Protein AF-A0A6Y0IGF1-F1 (afdb_monomer)

Foldseek 3Di:
DPDDPCLVVLLVVLVVLCVVLVFDADPPNSVLSVQCVVPVPVSSVCSSCVVPCVVDDPDPPPCPPDPPPDPDDPDPFDWDWDDDPNFTWTFGDDDPRDRPDGDRPPDDDDDDD

InterPro domains:
  IPR003379 Carboxylase, conserved domain [PF02436] (2-90)

Mean predicted aligned error: 17.87 Å

Sequence (113 aa):
DLLKPELAELEADVRRQAQEKGIQLAGNAIDDVLTVALFPQIGLKFLENRHNPAAFEPVPQAEAAQPVAKAEKPAASGIYTVEVEGKAFVVKVSDGGDISQLTAASSAPVQAA

Organism: Salmonella enteritidis (NCBI:txid149539)

Secondary structure (DSSP, 8-state):
--PPP-HHHHHHHHHHHHHHHT----SSHHHHHHHHHHSHHHHHHHHHTTT-GGGSPPP------------------EEEEEEETTEEEEEEE-TTS------B---------

Structure (mmCIF, N/CA/C/O backbone):
data_AF-A0A6Y0IGF1-F1
#
_entry.id   AF-A0A6Y0IGF1-F1
#
loop_
_atom_site.group_PDB
_atom_site.id
_atom_site.type_symbol
_atom_site.label_atom_id
_atom_site.label_alt_id
_atom_site.label_comp_id
_atom_site.label_asym_id
_atom_site.label_entity_id
_atom_site.label_seq_id
_atom_site.pdbx_PDB_ins_code
_atom_site.Cartn_x
_atom_site.Cartn_y
_atom_site.Cartn_z
_atom_site.occupancy
_atom_site.B_iso_or_equiv
_atom_site.auth_seq_id
_atom_site.auth_comp_id
_atom_site.auth_asym_id
_atom_site.auth_atom_id
_atom_site.pdbx_PDB_model_num
ATOM 1 N N . ASP A 1 1 ? -0.724 -15.438 25.073 1.00 60.88 1 ASP A N 1
ATOM 2 C CA . ASP A 1 1 ? -0.884 -14.471 23.980 1.00 60.88 1 ASP A CA 1
ATOM 3 C C . ASP A 1 1 ? -1.239 -13.118 24.586 1.00 60.88 1 ASP A C 1
ATOM 5 O O . ASP A 1 1 ? -2.012 -13.101 25.537 1.00 60.88 1 ASP A O 1
ATOM 9 N N . LEU A 1 2 ? -0.587 -12.039 24.151 1.00 82.06 2 LEU A N 1
ATOM 10 C CA . LEU A 1 2 ? -0.680 -10.689 24.745 1.00 82.06 2 LEU A CA 1
ATOM 11 C C . LEU A 1 2 ? -0.913 -9.595 23.694 1.00 82.06 2 LEU A C 1
ATOM 13 O O . LEU A 1 2 ? -1.028 -8.420 24.050 1.00 82.06 2 LEU A O 1
ATOM 17 N N . LEU A 1 3 ? -0.961 -9.965 22.414 1.00 72.94 3 LEU A N 1
ATOM 18 C CA . LEU A 1 3 ? -1.234 -9.025 21.340 1.00 72.94 3 LEU A CA 1
ATOM 19 C C . LEU A 1 3 ? -2.735 -8.750 21.307 1.00 72.94 3 LEU A C 1
ATOM 21 O O . LEU A 1 3 ? -3.560 -9.664 21.319 1.00 72.94 3 LEU A O 1
ATOM 25 N N . LYS A 1 4 ? -3.086 -7.466 21.329 1.00 80.19 4 LYS A N 1
ATOM 26 C CA . LYS A 1 4 ? -4.473 -7.042 21.173 1.00 80.19 4 LYS A CA 1
ATOM 27 C C . LYS A 1 4 ? -4.823 -7.087 19.685 1.00 80.19 4 LYS A C 1
ATOM 29 O O . LYS A 1 4 ? -3.960 -6.804 18.861 1.00 80.19 4 LYS A O 1
ATOM 34 N N . PRO A 1 5 ? -6.069 -7.419 19.323 1.00 85.12 5 PRO A N 1
ATOM 35 C CA . PRO A 1 5 ? -6.501 -7.317 17.938 1.00 85.12 5 PRO A CA 1
ATOM 36 C C . PRO A 1 5 ? -6.436 -5.852 17.482 1.00 85.12 5 PRO A C 1
ATOM 38 O O . PRO A 1 5 ? -7.146 -5.005 18.013 1.00 85.12 5 PRO A O 1
ATOM 41 N N . GLU A 1 6 ? -5.588 -5.576 16.496 1.00 86.50 6 GLU A N 1
ATOM 42 C CA . GLU A 1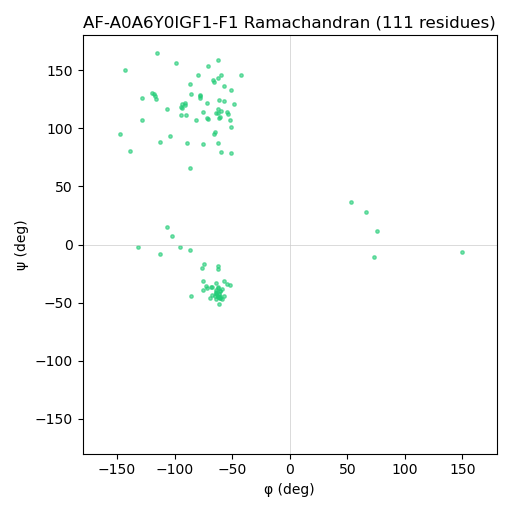 6 ? -5.277 -4.225 15.990 1.00 86.50 6 GLU A CA 1
ATOM 43 C C . GLU A 1 6 ? -5.765 -3.984 14.550 1.00 86.50 6 GLU A C 1
ATOM 45 O O . GLU A 1 6 ? -5.770 -2.861 14.053 1.00 86.50 6 GLU A O 1
ATOM 50 N N . LEU A 1 7 ? -6.241 -5.034 13.874 1.00 87.69 7 LEU A N 1
ATOM 51 C CA 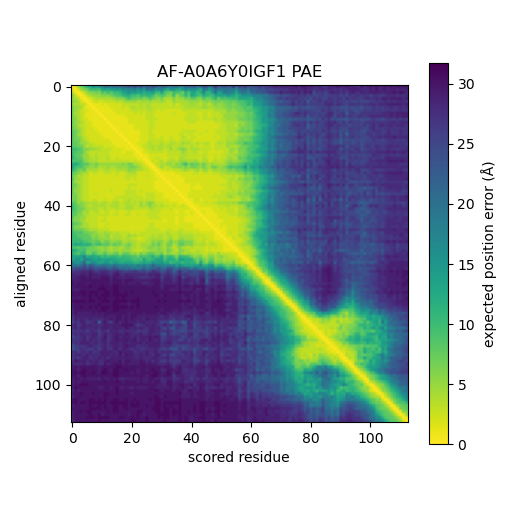. LEU A 1 7 ? -6.600 -4.985 12.454 1.00 87.69 7 LEU A CA 1
ATOM 52 C C . LEU A 1 7 ? -7.746 -4.005 12.151 1.00 87.69 7 LEU A C 1
ATOM 54 O O . LEU A 1 7 ? -7.719 -3.326 11.130 1.00 87.69 7 LEU A O 1
ATOM 58 N N . ALA A 1 8 ? -8.728 -3.898 13.048 1.00 88.88 8 ALA A N 1
ATOM 59 C CA . ALA A 1 8 ? -9.851 -2.974 12.888 1.00 88.88 8 ALA A CA 1
ATOM 60 C C . ALA A 1 8 ? -9.422 -1.499 12.989 1.00 88.88 8 ALA A C 1
ATOM 62 O O . ALA A 1 8 ? -9.950 -0.652 12.269 1.00 88.88 8 ALA A O 1
ATOM 63 N N . GLU A 1 9 ? -8.454 -1.193 13.860 1.00 90.19 9 GLU A N 1
ATOM 64 C CA . GLU A 1 9 ? -7.894 0.157 13.989 1.00 90.19 9 GLU A CA 1
ATOM 65 C C . GLU A 1 9 ? -7.082 0.513 12.741 1.00 90.19 9 GLU A C 1
ATOM 67 O O . GLU A 1 9 ? -7.295 1.567 12.140 1.00 90.19 9 GLU A O 1
ATOM 72 N N . LEU A 1 10 ? -6.229 -0.412 12.287 1.00 90.31 10 LEU A N 1
ATOM 73 C CA . LEU A 1 10 ? -5.455 -0.243 11.059 1.00 90.31 10 LEU A CA 1
ATOM 74 C C . LEU A 1 10 ? -6.345 -0.064 9.825 1.00 90.31 10 LEU A C 1
ATOM 76 O O . LEU A 1 10 ? -6.044 0.767 8.971 1.00 90.31 10 LEU A O 1
ATOM 80 N N . GLU A 1 11 ? -7.450 -0.803 9.723 1.00 91.31 11 GLU A N 1
ATOM 81 C CA . GLU A 1 11 ? -8.393 -0.640 8.619 1.00 91.31 11 GLU A CA 1
ATOM 82 C C . GLU A 1 11 ? -9.000 0.766 8.591 1.00 91.31 11 GLU A C 1
ATOM 84 O O . GLU A 1 11 ? -9.056 1.396 7.530 1.00 91.31 11 GLU A O 1
ATOM 89 N N . ALA A 1 12 ? -9.428 1.279 9.745 1.00 92.50 12 ALA A N 1
ATOM 90 C CA . ALA A 1 12 ? -9.985 2.622 9.844 1.00 92.50 12 ALA A CA 1
ATOM 91 C C . ALA A 1 12 ? -8.954 3.693 9.454 1.00 92.50 12 ALA A C 1
ATOM 93 O O . ALA A 1 12 ? -9.271 4.601 8.680 1.00 92.50 12 ALA A O 1
ATOM 94 N N . ASP A 1 13 ? -7.713 3.563 9.927 1.00 91.44 13 ASP A N 1
ATOM 95 C CA . ASP A 1 13 ? -6.648 4.513 9.616 1.00 91.44 13 ASP A CA 1
ATOM 96 C C . ASP A 1 13 ? -6.238 4.483 8.142 1.00 91.44 13 ASP A C 1
ATOM 98 O O . ASP A 1 13 ? -6.108 5.541 7.523 1.00 91.44 13 ASP A O 1
ATOM 102 N N . VAL A 1 14 ? -6.088 3.298 7.544 1.00 91.44 14 VAL A N 1
ATOM 103 C CA . VAL A 1 14 ? -5.748 3.159 6.119 1.00 91.44 14 VAL A CA 1
ATOM 104 C C . VAL A 1 14 ? -6.866 3.715 5.243 1.00 91.44 14 VAL A C 1
ATOM 106 O O . VAL A 1 14 ? -6.590 4.446 4.292 1.00 91.44 14 VAL A O 1
ATOM 109 N N . ARG A 1 15 ? -8.135 3.450 5.579 1.00 91.12 15 ARG A N 1
ATOM 110 C CA . ARG A 1 15 ? -9.284 4.031 4.864 1.00 91.12 15 ARG A CA 1
ATOM 111 C C . ARG A 1 15 ? -9.305 5.553 4.960 1.00 91.12 15 ARG A C 1
ATOM 113 O O . ARG A 1 15 ? -9.532 6.208 3.944 1.00 91.12 15 ARG A O 1
ATOM 120 N N . ARG A 1 16 ? -9.035 6.119 6.141 1.00 93.69 16 ARG A N 1
ATOM 121 C CA . ARG A 1 16 ? -8.949 7.574 6.333 1.00 93.69 16 ARG A CA 1
ATOM 122 C C . ARG A 1 16 ? -7.828 8.178 5.491 1.00 93.69 16 ARG A C 1
ATOM 124 O O . ARG A 1 16 ? -8.078 9.102 4.724 1.00 93.69 16 ARG A O 1
ATOM 131 N N . GLN A 1 17 ? -6.618 7.627 5.581 1.00 91.06 17 GLN A N 1
ATOM 132 C CA . GLN A 1 17 ? -5.463 8.104 4.814 1.00 91.06 17 GLN A CA 1
ATOM 133 C C . GLN A 1 17 ? -5.705 7.997 3.306 1.00 91.06 17 GLN A C 1
ATOM 135 O O . GLN A 1 17 ? -5.356 8.910 2.558 1.00 91.06 17 GLN A O 1
ATOM 140 N N . ALA A 1 18 ? -6.341 6.913 2.857 1.00 91.56 18 ALA A N 1
ATOM 141 C CA . ALA A 1 18 ? -6.688 6.726 1.458 1.00 91.56 18 ALA A CA 1
ATOM 142 C C . ALA A 1 18 ? -7.694 7.773 0.968 1.00 91.56 18 ALA A C 1
ATOM 144 O O . ALA A 1 18 ? -7.504 8.343 -0.102 1.00 91.56 18 ALA A O 1
ATOM 145 N N . GLN A 1 19 ? -8.717 8.090 1.763 1.00 91.19 19 GLN A N 1
ATOM 146 C CA . GLN A 1 19 ? -9.669 9.155 1.440 1.00 91.19 19 GLN A CA 1
ATOM 147 C C . GLN A 1 19 ? -9.007 10.539 1.406 1.00 91.19 19 GLN A C 1
ATOM 149 O O . GLN A 1 19 ? -9.238 11.294 0.465 1.00 91.19 19 GLN A O 1
ATOM 154 N N . GLU A 1 20 ? -8.156 10.861 2.386 1.00 92.94 20 GLU A N 1
ATOM 155 C CA . GLU A 1 20 ? -7.434 12.142 2.462 1.00 92.94 20 GLU A CA 1
ATOM 156 C C . GLU A 1 20 ? -6.494 12.354 1.265 1.00 92.94 20 GLU A C 1
ATOM 158 O O . GLU A 1 20 ? -6.362 13.468 0.761 1.00 92.94 20 GLU A O 1
ATOM 163 N N . LYS A 1 21 ? -5.845 11.281 0.801 1.00 88.69 21 LYS A N 1
ATOM 164 C CA . LYS A 1 21 ? -4.865 11.310 -0.296 1.00 88.69 21 LYS A CA 1
ATOM 165 C C . LYS A 1 21 ? -5.456 10.969 -1.668 1.00 88.69 21 LYS A C 1
ATOM 167 O O . LYS A 1 21 ? -4.729 11.005 -2.655 1.00 88.69 21 LYS A O 1
ATOM 172 N N . GLY A 1 22 ? -6.747 10.639 -1.747 1.00 90.25 22 GLY A N 1
ATOM 173 C CA . GLY A 1 22 ? -7.400 10.217 -2.992 1.00 90.25 22 GLY A CA 1
ATOM 174 C C .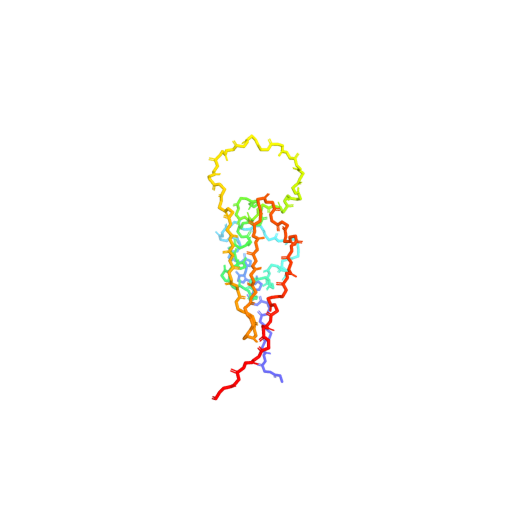 GL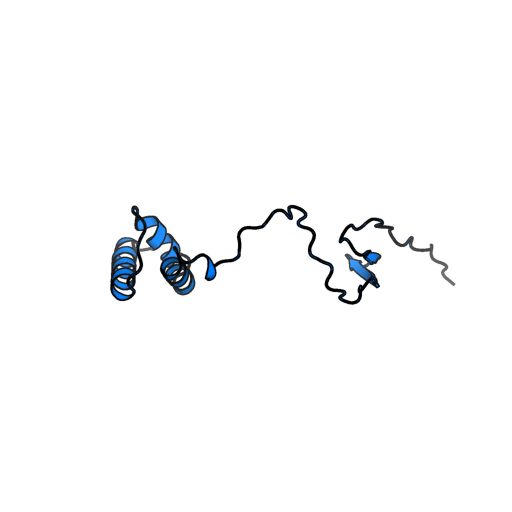Y A 1 22 ? -6.890 8.876 -3.537 1.00 90.25 22 GLY A C 1
ATOM 175 O O . GLY A 1 22 ? -6.905 8.655 -4.745 1.00 90.25 22 GLY A O 1
ATOM 176 N N . ILE A 1 23 ? -6.415 7.991 -2.660 1.00 91.38 23 ILE A N 1
ATOM 177 C CA . ILE A 1 23 ? -5.911 6.663 -3.012 1.00 91.38 23 ILE A CA 1
ATOM 178 C C . ILE A 1 23 ? -7.093 5.727 -3.258 1.00 91.38 23 ILE A C 1
ATOM 180 O O . ILE A 1 23 ? -7.978 5.572 -2.414 1.00 91.38 23 ILE A O 1
ATOM 184 N N . GLN A 1 24 ? -7.077 5.046 -4.399 1.00 90.44 24 GLN A N 1
ATOM 185 C CA . GLN A 1 24 ? -8.037 3.993 -4.689 1.00 90.44 24 GLN A CA 1
ATOM 186 C C . GLN A 1 24 ? -7.601 2.686 -4.016 1.00 90.44 24 GLN A C 1
ATOM 188 O O . GLN A 1 24 ? -6.647 2.042 -4.453 1.00 90.44 24 GLN A O 1
ATOM 193 N N . LEU A 1 25 ? -8.314 2.296 -2.958 1.00 90.31 25 LEU A N 1
ATOM 194 C CA . LEU A 1 25 ? -8.148 0.984 -2.330 1.00 90.31 25 LEU A CA 1
ATOM 195 C C . LEU A 1 25 ? -8.703 -0.132 -3.228 1.00 90.31 25 LEU A C 1
ATOM 197 O O . LEU A 1 25 ? -9.615 0.079 -4.035 1.00 90.31 25 LEU A O 1
ATOM 201 N N . ALA A 1 26 ? -8.163 -1.335 -3.068 1.00 88.88 26 ALA A N 1
ATOM 202 C CA . ALA A 1 26 ? -8.647 -2.547 -3.703 1.00 88.88 26 ALA A CA 1
ATOM 203 C C . ALA A 1 26 ? -10.079 -2.888 -3.254 1.00 88.88 26 ALA A C 1
ATOM 205 O O . ALA A 1 26 ? -10.535 -2.495 -2.179 1.00 88.88 26 ALA A O 1
ATOM 206 N N . GLY A 1 27 ? -10.787 -3.686 -4.065 1.00 84.44 27 GLY A N 1
ATOM 207 C CA . GLY A 1 27 ? -12.134 -4.163 -3.721 1.00 84.44 27 GLY A CA 1
ATOM 208 C C . GLY A 1 27 ? -12.176 -4.930 -2.392 1.00 84.44 27 GLY A C 1
ATOM 209 O O . GLY A 1 27 ? -13.157 -4.835 -1.659 1.00 84.44 27 GLY A O 1
ATOM 210 N N . ASN A 1 28 ? -11.084 -5.623 -2.055 1.00 87.50 28 ASN A N 1
ATOM 211 C CA . ASN A 1 28 ? -10.821 -6.152 -0.724 1.00 87.50 28 ASN A CA 1
ATOM 212 C C . ASN A 1 28 ? -9.772 -5.281 -0.017 1.00 87.50 28 ASN A C 1
ATOM 214 O O . ASN A 1 28 ? -8.571 -5.500 -0.164 1.00 87.50 28 ASN A O 1
ATOM 218 N N . ALA A 1 29 ? -10.222 -4.294 0.757 1.00 87.81 29 ALA A N 1
ATOM 219 C CA . ALA A 1 29 ? -9.329 -3.352 1.435 1.00 87.81 29 ALA A CA 1
ATOM 220 C C . ALA A 1 29 ? -8.387 -4.021 2.456 1.00 87.81 29 ALA A C 1
ATOM 222 O O . ALA A 1 29 ? -7.366 -3.435 2.800 1.00 87.81 29 ALA A O 1
ATOM 223 N N . ILE A 1 30 ? -8.688 -5.244 2.913 1.00 91.25 30 ILE A N 1
ATOM 224 C CA . ILE A 1 30 ? -7.856 -5.987 3.872 1.00 91.25 30 ILE A CA 1
ATOM 225 C C . ILE A 1 30 ? -6.434 -6.204 3.333 1.00 91.25 30 ILE A C 1
ATOM 227 O O . ILE A 1 30 ? -5.479 -6.083 4.092 1.00 91.25 30 ILE A O 1
ATOM 231 N N . ASP A 1 31 ? -6.266 -6.464 2.035 1.00 91.50 31 ASP A N 1
ATOM 232 C CA . ASP A 1 31 ? -4.939 -6.712 1.450 1.00 91.50 31 ASP A CA 1
ATOM 233 C C . ASP A 1 31 ? -4.069 -5.443 1.462 1.00 91.50 31 ASP A C 1
ATOM 235 O O . ASP A 1 31 ? -2.863 -5.487 1.727 1.00 91.50 31 ASP A O 1
ATOM 239 N N . ASP A 1 32 ? -4.692 -4.285 1.244 1.00 91.94 32 ASP A N 1
ATOM 240 C CA . ASP A 1 32 ? -4.027 -2.986 1.331 1.00 91.94 32 ASP A CA 1
ATOM 241 C C . ASP A 1 32 ? -3.722 -2.624 2.792 1.00 91.94 32 ASP A C 1
ATOM 243 O O . ASP A 1 32 ? -2.640 -2.117 3.091 1.00 91.94 32 ASP A O 1
ATOM 247 N N . VAL A 1 33 ? -4.627 -2.956 3.719 1.00 93.31 33 VAL A N 1
ATOM 248 C CA . VAL A 1 33 ? -4.397 -2.810 5.163 1.00 93.31 33 VAL A CA 1
ATOM 249 C C . VAL A 1 33 ? -3.207 -3.649 5.606 1.00 93.31 33 VAL A C 1
ATOM 251 O O . VAL A 1 33 ? -2.336 -3.129 6.293 1.00 93.31 33 VAL A O 1
ATOM 254 N N . LEU A 1 34 ? -3.113 -4.907 5.172 1.00 93.38 34 LEU A N 1
ATOM 255 C CA . LEU A 1 34 ? -1.962 -5.768 5.455 1.00 93.38 34 LEU A CA 1
ATOM 256 C C . LEU A 1 34 ? -0.675 -5.221 4.823 1.00 93.38 34 LEU A C 1
ATOM 258 O O . LEU A 1 34 ? 0.376 -5.240 5.459 1.00 93.38 34 LEU A O 1
ATOM 262 N N . THR A 1 35 ? -0.747 -4.673 3.609 1.00 92.25 35 THR A N 1
ATOM 263 C CA . THR A 1 35 ? 0.404 -4.043 2.941 1.00 92.25 35 THR A CA 1
ATOM 264 C C . THR A 1 35 ? 0.940 -2.857 3.746 1.00 92.25 35 THR A C 1
ATOM 266 O O . THR A 1 35 ? 2.150 -2.739 3.947 1.00 92.25 35 THR A O 1
ATOM 269 N N . VAL A 1 36 ? 0.051 -1.999 4.2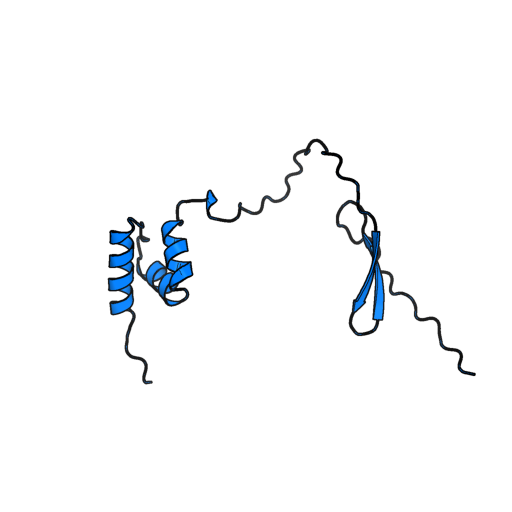54 1.00 92.81 36 VAL A N 1
ATOM 270 C CA . VAL A 1 36 ? 0.430 -0.863 5.105 1.00 92.81 36 VAL A CA 1
ATOM 271 C C . VAL A 1 36 ? 0.847 -1.332 6.502 1.00 92.81 36 VAL A C 1
ATOM 273 O O . VAL A 1 36 ? 1.798 -0.793 7.052 1.00 92.81 36 VAL A O 1
ATOM 276 N N . ALA A 1 37 ? 0.218 -2.366 7.064 1.00 91.44 37 ALA A N 1
ATOM 277 C CA . ALA A 1 37 ? 0.595 -2.934 8.360 1.00 91.44 37 ALA A CA 1
ATOM 278 C C . ALA A 1 37 ? 2.050 -3.420 8.361 1.00 91.44 37 ALA A C 1
ATOM 280 O O . ALA A 1 37 ? 2.817 -3.123 9.276 1.00 91.44 37 ALA A O 1
ATOM 281 N N . LEU A 1 38 ? 2.431 -4.151 7.310 1.00 92.69 38 LEU A N 1
ATOM 282 C CA . LEU A 1 38 ? 3.773 -4.707 7.154 1.00 92.69 38 LEU A CA 1
ATOM 283 C C . LEU A 1 38 ? 4.796 -3.634 6.762 1.00 92.69 38 LEU A C 1
ATOM 285 O O . LEU A 1 38 ? 5.962 -3.722 7.148 1.00 92.69 38 LEU A O 1
ATOM 289 N N . PHE A 1 39 ? 4.365 -2.608 6.020 1.00 93.25 39 PHE A N 1
ATOM 290 C CA . PHE A 1 39 ? 5.221 -1.528 5.535 1.00 93.25 39 PHE A CA 1
ATOM 291 C C . PHE A 1 39 ? 4.524 -0.161 5.664 1.00 93.25 39 PHE A C 1
ATOM 293 O O . PHE A 1 39 ? 4.057 0.381 4.665 1.00 93.25 39 PHE A O 1
ATOM 300 N N . PRO A 1 40 ? 4.495 0.473 6.847 1.00 86.38 40 PRO A N 1
ATOM 301 C CA . PRO A 1 40 ? 3.657 1.657 7.080 1.00 86.38 40 PRO A CA 1
ATOM 302 C C . PRO A 1 40 ? 3.913 2.826 6.126 1.00 86.38 40 PRO A C 1
ATOM 304 O O . PRO A 1 40 ? 2.980 3.414 5.585 1.00 86.38 40 PRO A O 1
ATOM 307 N N . GLN A 1 41 ? 5.183 3.150 5.867 1.00 87.62 41 GLN A N 1
ATOM 308 C CA . GLN A 1 41 ? 5.524 4.258 4.968 1.00 87.62 41 GLN A CA 1
ATOM 309 C C . GLN A 1 41 ? 5.564 3.841 3.494 1.00 87.62 41 GLN A C 1
ATOM 311 O O . GLN A 1 41 ? 5.048 4.549 2.630 1.00 87.62 41 GLN A O 1
ATOM 316 N N . ILE A 1 42 ? 6.187 2.696 3.197 1.00 91.31 42 ILE A N 1
ATOM 317 C CA . ILE A 1 42 ? 6.392 2.239 1.818 1.00 91.31 42 ILE A CA 1
ATOM 318 C C . ILE A 1 42 ? 5.085 1.701 1.235 1.00 91.31 42 ILE A C 1
ATOM 320 O O . ILE A 1 42 ? 4.773 1.994 0.088 1.00 91.31 42 ILE A O 1
ATOM 324 N N . GLY A 1 43 ? 4.296 0.980 2.029 1.00 91.88 43 GLY A N 1
ATOM 325 C CA . GLY A 1 43 ? 2.987 0.461 1.652 1.00 91.88 43 GLY A CA 1
ATOM 326 C C . GLY A 1 43 ? 2.021 1.580 1.283 1.00 91.88 43 GLY A C 1
ATOM 327 O O . GLY A 1 43 ? 1.417 1.525 0.219 1.00 91.88 43 GLY A O 1
ATOM 328 N N . LEU A 1 44 ? 1.946 2.658 2.072 1.00 90.94 44 LEU A N 1
ATOM 329 C CA . LEU A 1 44 ? 1.090 3.793 1.716 1.00 90.94 44 LEU A CA 1
ATOM 330 C C . LEU A 1 44 ? 1.533 4.442 0.395 1.00 90.94 44 LEU A C 1
ATOM 332 O O . LEU A 1 44 ? 0.714 4.671 -0.490 1.00 90.94 44 LEU A O 1
ATOM 336 N N . LYS A 1 45 ? 2.841 4.666 0.222 1.00 91.81 45 LYS A N 1
ATOM 337 C CA . LYS A 1 45 ? 3.407 5.219 -1.017 1.00 91.81 45 LYS A CA 1
ATOM 338 C C . LYS A 1 45 ? 3.212 4.296 -2.226 1.00 91.81 45 LYS A C 1
ATOM 340 O O . LYS A 1 45 ? 3.037 4.775 -3.346 1.00 91.81 45 LYS A O 1
ATOM 345 N N . PHE A 1 46 ? 3.226 2.984 -2.011 1.00 93.19 46 PHE A N 1
ATOM 346 C CA . PHE A 1 46 ? 2.889 1.987 -3.021 1.00 93.19 46 PHE A CA 1
ATOM 347 C C . PHE A 1 46 ? 1.426 2.123 -3.450 1.00 93.19 46 PHE A C 1
ATOM 349 O O . PHE A 1 46 ? 1.154 2.179 -4.647 1.00 93.19 46 PHE A O 1
ATOM 356 N N . LEU A 1 47 ? 0.496 2.251 -2.497 1.00 93.06 47 LEU A N 1
ATOM 357 C CA . LEU A 1 47 ? -0.926 2.426 -2.797 1.00 93.06 47 LEU A CA 1
ATOM 358 C C . LEU A 1 47 ? -1.197 3.739 -3.542 1.00 93.06 47 LEU A C 1
ATOM 360 O O . LEU A 1 47 ? -1.937 3.730 -4.523 1.00 93.06 47 LEU A O 1
ATOM 364 N N . GLU A 1 48 ? -0.538 4.838 -3.158 1.00 92.88 48 GLU A N 1
ATOM 365 C CA . GLU A 1 48 ? -0.585 6.116 -3.894 1.00 92.88 48 GLU A CA 1
ATOM 366 C C . GLU A 1 48 ? -0.185 5.958 -5.367 1.00 92.88 48 GLU A C 1
ATOM 368 O O . GLU A 1 48 ? -0.724 6.632 -6.242 1.00 92.88 48 GLU A O 1
ATOM 373 N N . ASN A 1 49 ? 0.751 5.052 -5.651 1.00 93.12 49 ASN A N 1
ATOM 374 C CA . ASN A 1 49 ? 1.285 4.828 -6.987 1.00 93.12 49 ASN A CA 1
ATOM 375 C C . ASN A 1 49 ? 0.716 3.584 -7.675 1.00 93.12 49 ASN A C 1
ATOM 377 O O . ASN A 1 49 ? 1.165 3.257 -8.766 1.00 93.12 49 ASN A O 1
ATOM 381 N N . ARG A 1 50 ? -0.293 2.909 -7.108 1.00 90.31 50 ARG A N 1
ATOM 382 C CA . ARG A 1 50 ? -0.792 1.602 -7.581 1.00 90.31 50 ARG A CA 1
ATOM 383 C C . ARG A 1 50 ? -1.141 1.559 -9.072 1.00 90.31 50 ARG A C 1
ATOM 385 O O . ARG A 1 50 ? -0.952 0.539 -9.727 1.00 90.31 50 ARG A O 1
ATOM 392 N N . HIS A 1 51 ? -1.652 2.664 -9.606 1.00 87.88 51 HIS A N 1
ATOM 393 C CA . HIS A 1 51 ? -2.038 2.806 -11.013 1.00 87.88 51 HIS A CA 1
ATOM 394 C C . HIS A 1 51 ? -1.060 3.675 -11.820 1.00 87.88 51 HIS A C 1
ATOM 396 O O . HIS A 1 51 ? -1.378 4.111 -12.923 1.00 87.88 51 HIS A O 1
ATOM 402 N N . ASN A 1 52 ? 0.132 3.922 -11.277 1.00 88.81 52 ASN A N 1
ATOM 403 C CA . ASN A 1 52 ? 1.187 4.729 -11.871 1.00 88.81 52 ASN A CA 1
ATOM 404 C C . ASN A 1 52 ? 2.393 3.843 -12.250 1.00 88.81 52 ASN A C 1
ATOM 406 O O . ASN A 1 52 ? 3.323 3.702 -11.454 1.00 88.81 52 ASN A O 1
ATOM 410 N N . PRO A 1 53 ? 2.428 3.263 -13.466 1.00 86.88 53 PRO A N 1
ATOM 411 C CA . PRO A 1 53 ? 3.533 2.401 -13.892 1.00 86.88 53 PRO A CA 1
ATOM 412 C C . PRO A 1 53 ? 4.887 3.124 -13.947 1.00 86.88 53 PRO A C 1
ATOM 414 O O . PRO A 1 53 ? 5.915 2.467 -13.861 1.00 86.88 53 PRO A O 1
ATOM 417 N N . ALA A 1 54 ? 4.914 4.459 -14.044 1.00 87.75 54 ALA A N 1
ATOM 418 C CA . ALA A 1 54 ? 6.156 5.236 -14.048 1.00 87.75 54 ALA A CA 1
ATOM 419 C C . ALA A 1 54 ? 6.822 5.341 -12.662 1.00 87.75 54 ALA A C 1
ATOM 421 O O . ALA A 1 54 ? 7.991 5.707 -12.571 1.00 87.75 54 ALA A O 1
ATOM 422 N N . ALA A 1 55 ? 6.090 5.048 -11.584 1.00 89.50 55 ALA A N 1
ATOM 423 C CA . ALA A 1 55 ? 6.640 4.990 -10.230 1.00 89.50 55 ALA A CA 1
ATOM 424 C C . ALA A 1 55 ? 7.239 3.618 -9.881 1.00 89.50 55 ALA A C 1
ATOM 426 O O . ALA A 1 55 ? 7.810 3.463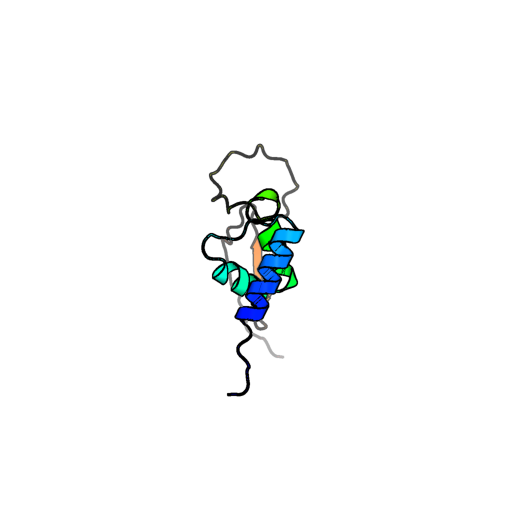 -8.801 1.00 89.50 55 ALA A O 1
ATOM 427 N N . PHE A 1 56 ? 7.107 2.641 -10.781 1.00 89.31 56 PHE A N 1
ATOM 428 C CA . PHE A 1 56 ? 7.632 1.295 -10.622 1.00 89.31 56 PHE A CA 1
ATOM 429 C C . PHE A 1 56 ? 8.702 0.995 -11.661 1.00 89.31 56 PHE A C 1
ATOM 431 O O . PHE A 1 56 ? 8.860 1.698 -12.660 1.00 89.31 56 PHE A O 1
ATOM 438 N N . GLU A 1 57 ? 9.452 -0.069 -11.403 1.00 86.31 57 GLU A N 1
ATOM 439 C CA . GLU A 1 57 ? 10.385 -0.588 -12.388 1.00 86.31 57 GLU A CA 1
ATOM 440 C C . GLU A 1 57 ? 9.624 -1.048 -13.641 1.00 86.31 57 GLU A C 1
ATOM 442 O O . GLU A 1 57 ? 8.511 -1.583 -13.534 1.00 86.31 57 GLU A O 1
ATOM 447 N N . PRO A 1 58 ? 10.196 -0.840 -14.840 1.00 83.56 58 PRO A N 1
ATOM 448 C CA . PRO A 1 58 ? 9.612 -1.379 -16.052 1.00 83.56 58 PRO A CA 1
ATOM 449 C C . PRO A 1 58 ? 9.546 -2.899 -15.939 1.00 83.56 58 PRO A C 1
ATOM 451 O O . PRO A 1 58 ? 10.427 -3.537 -15.358 1.00 83.56 58 PRO A O 1
ATOM 454 N N . VAL A 1 59 ? 8.502 -3.485 -16.525 1.00 80.25 59 VAL A N 1
ATOM 455 C CA . VAL A 1 59 ? 8.429 -4.941 -16.651 1.00 80.25 59 VAL A CA 1
ATOM 456 C C . VAL A 1 59 ? 9.735 -5.437 -17.271 1.00 80.25 59 VAL A C 1
ATOM 458 O O . VAL A 1 59 ? 10.170 -4.834 -18.258 1.00 80.25 59 VAL A O 1
ATOM 461 N N . PRO A 1 60 ? 10.370 -6.486 -16.712 1.00 80.44 60 PRO A N 1
ATOM 462 C CA . PRO A 1 60 ? 11.550 -7.074 -17.314 1.00 80.44 60 PRO A CA 1
ATOM 463 C C . PRO A 1 60 ? 11.231 -7.392 -18.767 1.00 80.44 60 PRO A C 1
ATOM 465 O O . PRO A 1 60 ? 10.442 -8.289 -19.075 1.00 80.44 60 PRO A O 1
ATOM 468 N N . GLN A 1 61 ? 11.791 -6.599 -19.671 1.00 72.94 61 GLN A N 1
ATOM 469 C CA . GLN A 1 61 ? 11.766 -6.931 -21.073 1.00 72.94 61 GLN A CA 1
ATOM 470 C C . GLN A 1 61 ? 12.741 -8.095 -21.169 1.00 72.94 61 GLN A C 1
ATOM 472 O O . GLN A 1 61 ? 13.944 -7.916 -20.993 1.00 72.94 61 GLN A O 1
ATOM 477 N N . ALA A 1 62 ? 12.226 -9.309 -21.397 1.00 65.00 62 ALA A N 1
ATOM 478 C CA . ALA A 1 62 ? 13.047 -10.293 -22.082 1.00 65.00 62 ALA A CA 1
ATOM 479 C C . ALA A 1 62 ? 13.590 -9.541 -23.290 1.00 65.00 62 ALA A C 1
ATOM 481 O O . ALA A 1 62 ? 12.788 -8.960 -24.026 1.00 65.00 62 ALA A O 1
ATOM 482 N N . GLU A 1 63 ? 14.910 -9.442 -23.395 1.00 59.88 63 GLU A N 1
ATOM 483 C CA . GLU A 1 63 ? 15.601 -8.737 -24.460 1.00 59.88 63 GLU A CA 1
ATOM 484 C C . GLU A 1 63 ? 15.199 -9.406 -25.782 1.00 59.88 63 GLU A C 1
ATOM 486 O O . GLU A 1 63 ? 15.877 -10.279 -26.316 1.00 59.88 63 GLU A O 1
ATOM 491 N N . ALA A 1 64 ? 14.017 -9.073 -26.299 1.00 54.66 64 ALA A N 1
ATOM 492 C CA . ALA A 1 64 ? 13.699 -9.268 -27.685 1.00 54.66 64 ALA A CA 1
ATOM 493 C C . ALA A 1 64 ? 14.728 -8.382 -28.351 1.00 54.66 64 ALA A C 1
ATOM 495 O O . ALA A 1 64 ? 14.663 -7.168 -28.175 1.00 54.66 64 ALA A O 1
ATOM 496 N N . ALA A 1 65 ? 15.708 -9.016 -28.992 1.00 50.84 65 ALA A N 1
ATOM 497 C CA . ALA A 1 65 ? 16.783 -8.397 -29.739 1.00 50.84 65 ALA A CA 1
ATOM 498 C C . ALA A 1 65 ? 16.207 -7.390 -30.745 1.00 50.84 65 ALA A C 1
ATOM 500 O O . ALA A 1 65 ? 16.048 -7.667 -31.931 1.00 50.84 65 ALA A O 1
ATOM 501 N N . GLN A 1 66 ? 15.840 -6.211 -30.261 1.00 50.44 66 GLN A N 1
ATOM 502 C CA . GLN A 1 66 ? 15.653 -5.038 -31.070 1.00 50.44 66 GLN A CA 1
ATOM 503 C C . GLN A 1 66 ? 17.073 -4.555 -31.331 1.00 50.44 66 GLN A C 1
ATOM 505 O O . GLN A 1 66 ? 17.842 -4.412 -30.377 1.00 50.44 66 GLN A O 1
ATOM 510 N N . PRO A 1 67 ? 17.468 -4.352 -32.596 1.00 45.84 67 PRO A N 1
ATOM 511 C CA . PRO A 1 67 ? 18.779 -3.821 -32.892 1.00 45.84 67 PRO A CA 1
ATOM 512 C C . PRO A 1 67 ? 18.824 -2.404 -32.324 1.00 45.84 67 PRO A C 1
ATOM 514 O O . PRO A 1 67 ? 18.345 -1.454 -32.943 1.00 45.84 67 PRO A O 1
ATOM 517 N N . VAL A 1 68 ? 19.377 -2.254 -31.124 1.00 48.31 68 VAL A N 1
ATOM 518 C CA . VAL A 1 68 ? 19.846 -0.960 -30.656 1.00 48.31 68 VAL A CA 1
ATOM 519 C C . VAL A 1 68 ? 20.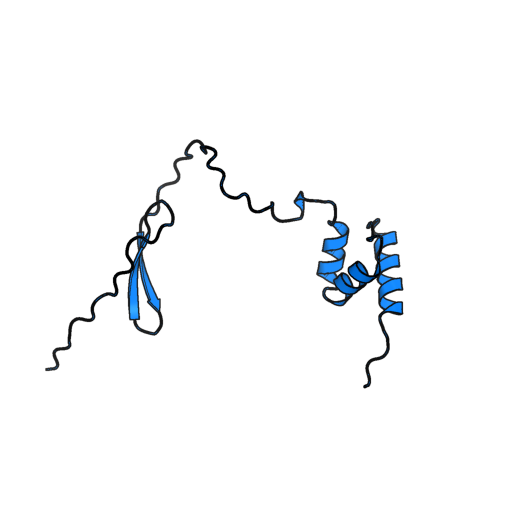944 -0.558 -31.630 1.00 48.31 68 VAL A C 1
ATOM 521 O O . VAL A 1 68 ? 21.974 -1.226 -31.745 1.00 48.31 68 VAL A O 1
ATOM 524 N N . ALA A 1 69 ? 20.693 0.492 -32.412 1.00 51.69 69 ALA A N 1
ATOM 525 C CA . ALA A 1 69 ? 21.740 1.130 -33.189 1.00 51.69 69 ALA A CA 1
ATOM 526 C C . ALA A 1 69 ? 22.860 1.481 -32.204 1.00 51.69 69 ALA A C 1
ATOM 528 O O . ALA A 1 69 ? 22.664 2.259 -31.271 1.00 51.69 69 ALA A O 1
ATOM 529 N N . LYS A 1 70 ? 23.987 0.792 -32.378 1.00 44.34 70 LYS A N 1
ATOM 530 C CA . LYS A 1 70 ? 25.151 0.774 -31.502 1.00 44.34 70 LYS A CA 1
ATOM 531 C C . LYS A 1 70 ? 25.592 2.208 -31.207 1.00 44.34 70 LYS A C 1
ATOM 533 O O . LYS A 1 70 ? 26.241 2.841 -32.031 1.00 44.34 70 LYS A O 1
ATOM 538 N N . ALA A 1 71 ? 25.241 2.723 -30.031 1.00 48.56 71 ALA A N 1
ATOM 539 C CA . ALA A 1 71 ? 25.967 3.840 -29.458 1.00 48.56 71 ALA A CA 1
ATOM 540 C C . ALA A 1 71 ? 27.322 3.277 -29.019 1.00 48.56 71 ALA A C 1
ATOM 542 O O . ALA A 1 71 ? 27.396 2.471 -28.091 1.00 48.56 71 ALA A O 1
ATOM 543 N N . GLU A 1 72 ? 28.377 3.637 -29.747 1.00 50.78 72 GLU A N 1
ATOM 544 C CA . GLU A 1 72 ? 29.760 3.261 -29.463 1.00 50.78 72 GLU A CA 1
ATOM 545 C C . GLU A 1 72 ? 30.188 3.833 -28.104 1.00 50.78 72 GLU A C 1
ATOM 547 O O . GLU A 1 72 ? 30.730 4.931 -27.996 1.00 50.78 72 GLU A O 1
ATOM 552 N N . LYS A 1 73 ? 29.922 3.086 -27.031 1.00 45.78 73 LYS A N 1
ATOM 553 C CA . LYS A 1 73 ? 30.597 3.262 -25.746 1.00 45.78 73 LYS A CA 1
ATOM 554 C C . LYS A 1 73 ? 31.885 2.427 -25.790 1.00 45.78 73 LYS A C 1
ATOM 556 O O . LYS A 1 73 ? 31.833 1.310 -26.308 1.00 45.78 73 LYS A O 1
ATOM 561 N N . PRO A 1 74 ? 33.035 2.912 -25.286 1.00 46.22 74 PRO A N 1
ATOM 562 C CA . PRO A 1 74 ? 34.274 2.144 -25.352 1.00 46.22 74 PRO A CA 1
ATOM 563 C C . PRO A 1 74 ? 34.103 0.830 -24.584 1.00 46.22 74 PRO A C 1
ATOM 565 O O . PRO A 1 74 ? 33.727 0.842 -23.411 1.00 46.22 74 PRO A O 1
ATOM 568 N N . ALA A 1 75 ? 34.354 -0.292 -25.257 1.00 48.91 75 ALA A N 1
ATOM 569 C CA . ALA A 1 75 ? 34.266 -1.625 -24.681 1.00 48.91 75 ALA A CA 1
ATOM 570 C C . ALA A 1 75 ? 35.310 -1.785 -23.565 1.00 48.91 75 ALA A C 1
ATOM 572 O O . ALA A 1 75 ? 36.514 -1.795 -23.822 1.00 48.91 75 ALA A O 1
ATOM 573 N N . ALA A 1 76 ? 34.859 -1.925 -22.319 1.00 55.84 76 ALA A N 1
ATOM 574 C CA . ALA A 1 76 ? 35.719 -2.281 -21.196 1.00 55.84 76 ALA A CA 1
ATOM 575 C C . ALA A 1 76 ? 35.836 -3.810 -21.101 1.00 55.84 76 ALA A C 1
ATOM 577 O O . ALA A 1 76 ? 35.357 -4.431 -20.156 1.00 55.84 76 ALA A O 1
ATOM 578 N N . SER A 1 77 ? 36.452 -4.436 -22.107 1.00 58.59 77 SER A N 1
ATOM 579 C CA . SER A 1 77 ? 36.924 -5.815 -21.974 1.00 58.59 77 SER A CA 1
ATOM 580 C C . SER A 1 77 ? 38.136 -5.818 -21.047 1.00 58.59 77 SER A C 1
ATOM 582 O O . SER A 1 77 ? 39.128 -5.141 -21.327 1.00 58.59 77 SER A O 1
ATOM 584 N N . GLY A 1 78 ? 38.064 -6.569 -19.953 1.00 62.19 78 GLY A N 1
ATOM 585 C CA . GLY A 1 78 ? 39.108 -6.604 -18.935 1.00 62.19 78 GLY A CA 1
ATOM 586 C C . GLY A 1 78 ? 39.281 -8.001 -18.359 1.00 62.19 78 GLY A C 1
ATOM 587 O O . GLY A 1 78 ? 38.342 -8.800 -18.318 1.00 62.19 78 GLY A O 1
ATOM 588 N N . ILE A 1 79 ? 40.505 -8.303 -17.937 1.00 67.69 79 ILE A N 1
ATOM 589 C CA . ILE A 1 79 ? 40.794 -9.487 -17.133 1.00 67.69 79 ILE A CA 1
ATOM 590 C C . ILE A 1 79 ? 40.745 -9.051 -15.670 1.00 67.69 79 ILE A C 1
ATOM 592 O O . ILE A 1 79 ? 41.501 -8.165 -15.273 1.00 67.69 79 ILE A O 1
ATOM 596 N N . TYR A 1 80 ? 39.861 -9.662 -14.885 1.00 61.47 80 TYR A N 1
ATOM 597 C CA . TYR A 1 80 ? 39.670 -9.355 -13.470 1.00 61.47 80 TYR A CA 1
ATOM 598 C C . TYR A 1 80 ? 40.021 -10.573 -12.622 1.00 61.47 80 TYR A C 1
ATOM 600 O O . TYR A 1 80 ? 39.510 -11.668 -12.854 1.00 61.47 80 TYR A O 1
ATOM 608 N N . THR A 1 81 ? 40.889 -10.385 -11.632 1.00 66.00 81 THR A N 1
ATOM 609 C CA . THR A 1 81 ? 41.205 -11.422 -10.646 1.00 66.00 81 THR A CA 1
ATOM 610 C C . THR A 1 81 ? 40.260 -11.271 -9.462 1.00 66.00 81 THR A C 1
ATOM 612 O O . THR A 1 81 ? 40.242 -10.222 -8.822 1.00 66.00 81 THR A O 1
ATOM 615 N N . VAL A 1 82 ? 39.471 -12.305 -9.182 1.00 68.38 82 VAL A N 1
ATOM 616 C CA . VAL A 1 82 ? 38.511 -12.341 -8.074 1.00 68.38 82 VAL A CA 1
ATOM 617 C C . VAL A 1 82 ? 38.940 -13.427 -7.095 1.00 68.38 82 VAL A C 1
ATOM 619 O O . VAL A 1 82 ? 39.129 -14.578 -7.484 1.00 68.38 82 VAL A O 1
ATOM 622 N N . GLU A 1 83 ? 39.109 -13.070 -5.826 1.00 60.25 83 GLU A N 1
ATOM 623 C CA . GLU A 1 83 ? 39.426 -14.023 -4.762 1.00 60.25 83 GLU A CA 1
ATOM 624 C C . GLU A 1 83 ? 38.143 -14.541 -4.111 1.00 60.25 83 GLU A C 1
ATOM 626 O O . GLU A 1 83 ? 37.348 -13.769 -3.576 1.00 60.25 83 GLU A O 1
ATOM 631 N N . VAL A 1 84 ? 37.947 -15.859 -4.148 1.00 58.47 84 VAL A N 1
ATOM 632 C CA . VAL A 1 84 ? 36.821 -16.544 -3.504 1.00 58.47 84 VAL A CA 1
ATOM 633 C C . VAL A 1 84 ? 37.390 -17.671 -2.649 1.00 58.47 84 VAL A C 1
ATOM 635 O O . VAL A 1 84 ? 38.181 -18.481 -3.129 1.00 58.47 84 VAL A O 1
ATOM 638 N N . GLU A 1 85 ? 37.037 -17.691 -1.362 1.00 51.44 85 GLU A N 1
ATOM 639 C CA . GLU A 1 85 ? 37.487 -18.710 -0.394 1.00 51.44 85 GLU A CA 1
ATOM 640 C C . GLU A 1 85 ? 39.023 -18.889 -0.324 1.00 51.44 85 GLU A C 1
ATOM 642 O O . GLU A 1 85 ? 39.539 -19.996 -0.173 1.00 51.44 85 GLU A O 1
ATOM 647 N N . GLY A 1 86 ? 39.779 -17.791 -0.456 1.00 65.94 86 GLY A N 1
ATOM 648 C CA . GLY A 1 86 ? 41.248 -17.805 -0.398 1.00 65.94 86 GLY A CA 1
ATOM 649 C C . GLY A 1 86 ? 41.935 -18.338 -1.660 1.00 65.94 86 GLY A C 1
ATOM 650 O O . GLY A 1 86 ? 43.138 -18.594 -1.640 1.00 65.94 86 GLY A O 1
ATOM 651 N N . LYS A 1 87 ? 41.193 -18.511 -2.761 1.00 52.62 87 LYS A N 1
ATOM 652 C CA . LYS A 1 87 ? 41.725 -18.882 -4.077 1.00 52.62 87 LYS A CA 1
ATOM 653 C C . LYS A 1 87 ? 41.400 -17.794 -5.095 1.00 52.62 87 LYS A C 1
ATOM 655 O O . LYS A 1 87 ? 40.259 -17.352 -5.207 1.00 52.62 87 LYS A O 1
ATOM 660 N N . ALA A 1 88 ? 42.417 -17.363 -5.834 1.00 66.31 88 ALA A N 1
ATOM 661 C CA . ALA A 1 88 ? 42.287 -16.343 -6.864 1.00 66.31 88 ALA A CA 1
ATOM 662 C C . ALA A 1 88 ? 41.855 -16.965 -8.200 1.00 66.31 88 ALA A C 1
ATOM 664 O O . ALA A 1 88 ? 42.475 -17.913 -8.688 1.00 66.31 88 ALA A O 1
ATOM 665 N N . PHE A 1 89 ? 40.816 -16.401 -8.809 1.00 66.56 89 PHE A N 1
ATOM 666 C CA . PHE A 1 89 ? 40.291 -16.806 -10.108 1.00 66.56 89 PHE A CA 1
ATOM 667 C C . PHE A 1 89 ? 40.414 -15.660 -11.100 1.00 66.56 89 PHE A C 1
ATOM 669 O O . PHE A 1 89 ? 39.997 -14.537 -10.829 1.00 66.56 89 PHE A O 1
ATOM 676 N N . VAL A 1 90 ? 40.988 -15.950 -12.264 1.00 65.38 90 VAL A N 1
ATOM 677 C CA . VAL A 1 90 ? 41.179 -14.970 -13.331 1.00 65.38 90 VAL A CA 1
ATOM 678 C C . VAL A 1 90 ? 40.003 -15.074 -14.291 1.00 65.38 90 VAL A C 1
ATOM 680 O O . VAL A 1 90 ? 39.849 -16.071 -14.992 1.00 65.38 90 VAL A O 1
ATOM 683 N N . VAL A 1 91 ? 39.166 -14.041 -14.311 1.00 71.50 91 VAL A N 1
ATOM 684 C CA . VAL A 1 91 ? 37.953 -13.981 -15.123 1.00 71.50 91 VAL A CA 1
ATOM 685 C C . VAL A 1 91 ? 38.185 -13.028 -16.287 1.00 71.50 91 VAL A C 1
ATOM 687 O O . VAL A 1 91 ? 38.406 -11.830 -16.104 1.00 71.50 91 VAL A O 1
ATOM 690 N N . LYS A 1 92 ? 38.130 -13.561 -17.509 1.00 64.69 92 LYS A N 1
ATOM 691 C CA . LYS A 1 92 ? 38.121 -12.757 -18.732 1.00 64.69 92 LYS A CA 1
ATOM 692 C C . LYS A 1 92 ? 36.676 -12.443 -19.105 1.00 64.69 92 LYS A C 1
ATOM 694 O O . LYS A 1 92 ? 35.943 -13.340 -19.515 1.00 64.69 92 LYS A O 1
ATOM 699 N N . VAL A 1 93 ? 36.287 -11.175 -18.997 1.00 65.44 93 VAL A N 1
ATOM 700 C CA . VAL A 1 93 ? 34.950 -10.718 -19.398 1.00 65.44 93 VAL A CA 1
ATOM 701 C C . VAL A 1 93 ? 35.021 -10.212 -20.837 1.00 65.44 93 VAL A C 1
ATOM 703 O O . VAL A 1 93 ? 35.770 -9.279 -21.139 1.00 65.44 93 VAL A O 1
ATOM 706 N N . SER A 1 94 ? 34.285 -10.872 -21.734 1.00 57.44 94 SER A N 1
ATOM 707 C CA . SER A 1 94 ? 34.150 -10.470 -23.141 1.00 57.44 94 SER A CA 1
ATOM 708 C C . SER A 1 94 ? 32.839 -9.704 -23.348 1.00 57.44 94 SER A C 1
ATOM 710 O O . SER A 1 94 ? 31.902 -9.847 -22.562 1.00 57.44 94 SER A O 1
ATOM 712 N N . ASP A 1 95 ? 32.797 -8.871 -24.388 1.00 58.28 95 ASP A N 1
ATOM 713 C CA . ASP A 1 95 ? 31.666 -8.001 -24.735 1.00 58.28 95 ASP A CA 1
ATOM 714 C C . ASP A 1 95 ? 30.448 -8.854 -25.140 1.00 58.28 95 ASP A C 1
ATOM 716 O O . ASP A 1 95 ? 30.381 -9.368 -26.256 1.00 58.28 95 ASP A O 1
ATOM 720 N N . GLY A 1 96 ? 29.561 -9.113 -24.175 1.00 56.97 96 GLY A N 1
ATOM 721 C CA . GLY A 1 96 ? 28.446 -10.059 -24.305 1.00 56.97 96 GLY A CA 1
ATOM 722 C C . GLY A 1 96 ? 28.018 -10.755 -23.007 1.00 56.97 96 GLY A C 1
ATOM 723 O O . GLY A 1 96 ? 27.022 -11.462 -23.013 1.00 56.97 96 GLY A O 1
ATOM 724 N N . GLY A 1 97 ? 28.729 -10.574 -21.887 1.00 49.41 97 GLY A N 1
ATOM 725 C CA . GLY A 1 97 ? 28.305 -11.095 -20.574 1.00 49.41 97 GLY A CA 1
ATOM 726 C C . GLY A 1 97 ? 28.438 -12.614 -20.386 1.00 49.41 97 GLY A C 1
ATOM 727 O O . GLY A 1 97 ? 28.368 -13.090 -19.255 1.00 49.41 97 GLY A O 1
ATOM 728 N N . ASP A 1 98 ? 28.714 -13.373 -21.448 1.00 56.62 98 ASP A N 1
ATOM 729 C CA . ASP A 1 98 ? 28.979 -14.807 -21.366 1.00 56.62 98 ASP A CA 1
ATOM 730 C C . ASP A 1 98 ? 30.380 -15.099 -20.805 1.00 56.62 98 ASP A C 1
ATOM 732 O O . ASP A 1 98 ? 31.418 -14.835 -21.427 1.00 56.62 98 ASP A O 1
ATOM 736 N N . ILE A 1 99 ? 30.419 -15.702 -19.614 1.00 54.25 99 ILE A N 1
ATOM 737 C CA . ILE A 1 99 ? 31.646 -16.184 -18.970 1.00 54.25 99 ILE A CA 1
ATOM 738 C C . ILE A 1 99 ? 32.073 -17.477 -19.673 1.00 54.25 99 ILE A C 1
ATOM 740 O O . ILE A 1 99 ? 31.711 -18.579 -19.274 1.00 54.25 99 ILE A O 1
ATOM 744 N N . SER A 1 100 ? 32.836 -17.350 -20.758 1.00 55.97 100 SER A N 1
ATOM 745 C CA . SER A 1 100 ? 33.182 -18.508 -21.594 1.00 55.97 100 SER A CA 1
ATOM 746 C C . SER A 1 100 ? 34.266 -19.422 -21.014 1.00 55.97 100 SER A C 1
ATOM 748 O O . SER A 1 100 ? 34.375 -20.564 -21.449 1.00 55.97 100 SER A O 1
ATOM 750 N N . GLN A 1 101 ? 35.102 -18.966 -20.073 1.00 53.03 101 GLN A N 1
ATOM 751 C CA . GLN A 1 101 ? 36.224 -19.775 -19.575 1.00 53.03 101 GLN A CA 1
ATOM 752 C C . GLN A 1 101 ? 36.512 -19.494 -18.100 1.00 53.03 101 GLN A C 1
ATOM 754 O O . GLN A 1 101 ? 37.244 -18.568 -17.758 1.00 53.03 101 GLN A O 1
ATOM 759 N N . LEU A 1 102 ? 35.945 -20.327 -17.224 1.00 49.59 102 LEU A N 1
ATOM 760 C CA . LEU A 1 102 ? 36.335 -20.406 -15.820 1.00 49.59 102 LEU A CA 1
ATOM 761 C C . LEU A 1 102 ? 37.459 -21.444 -15.692 1.00 49.59 102 LEU A C 1
ATOM 763 O O . LEU A 1 102 ? 37.216 -22.631 -15.486 1.00 49.59 102 LEU A O 1
ATOM 767 N N . THR A 1 103 ? 38.707 -21.019 -15.872 1.00 48.03 103 THR A N 1
ATOM 768 C CA . THR A 1 103 ? 39.869 -21.871 -15.590 1.00 48.03 103 THR A CA 1
ATOM 769 C C . THR A 1 103 ? 40.357 -21.589 -14.180 1.00 48.03 103 THR A C 1
ATOM 771 O O . THR A 1 103 ? 40.777 -20.469 -13.884 1.00 48.03 103 THR A O 1
ATOM 774 N N . ALA A 1 104 ? 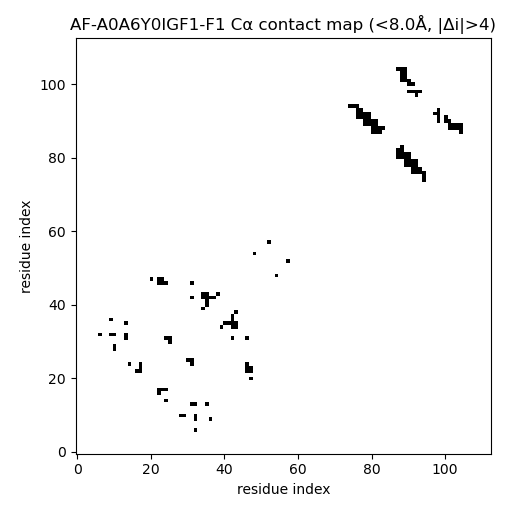40.326 -22.598 -13.307 1.00 41.00 104 ALA A N 1
ATOM 775 C CA . ALA A 1 104 ? 41.044 -22.525 -12.042 1.00 41.00 104 ALA A CA 1
ATOM 776 C C . ALA A 1 104 ? 42.523 -22.272 -12.355 1.00 41.00 104 ALA A C 1
ATOM 778 O O . ALA A 1 104 ? 43.134 -23.031 -13.113 1.00 41.00 104 ALA A O 1
ATOM 779 N N . ALA A 1 105 ? 43.091 -21.198 -11.807 1.00 46.34 105 ALA A N 1
ATOM 780 C CA . ALA A 1 105 ? 44.529 -21.017 -11.852 1.00 46.34 105 ALA A CA 1
ATOM 781 C C . ALA A 1 105 ? 45.135 -22.212 -11.110 1.00 46.34 105 ALA A C 1
ATOM 783 O O . ALA A 1 105 ? 44.939 -22.365 -9.904 1.00 46.34 105 ALA A O 1
ATOM 784 N N . SER A 1 106 ? 45.787 -23.112 -11.850 1.00 39.53 106 SER A N 1
ATOM 785 C CA . SER A 1 106 ? 46.482 -24.236 -11.242 1.00 39.53 106 SER A CA 1
ATOM 786 C C . SER A 1 106 ? 47.531 -23.651 -10.312 1.00 39.53 106 SER A C 1
ATOM 788 O O . SER A 1 106 ? 48.465 -22.989 -10.766 1.00 39.53 106 SER A O 1
ATOM 790 N N . SER A 1 107 ? 47.374 -23.887 -9.013 1.00 45.56 107 SER A N 1
ATOM 791 C CA . SER A 1 107 ? 48.443 -23.692 -8.048 1.00 45.56 107 SER A CA 1
ATOM 792 C C . SER A 1 107 ? 49.625 -24.516 -8.548 1.00 45.56 107 SER A C 1
ATOM 794 O O . SER A 1 107 ? 49.540 -25.743 -8.638 1.00 45.56 107 SER A O 1
ATOM 796 N N . ALA A 1 108 ? 50.708 -23.848 -8.939 1.00 41.66 108 ALA A N 1
ATOM 797 C CA . ALA A 1 108 ? 51.978 -24.527 -9.131 1.00 41.66 108 ALA A CA 1
ATOM 798 C C . ALA A 1 108 ? 52.337 -25.229 -7.807 1.00 41.66 108 ALA A C 1
ATOM 800 O O . ALA A 1 108 ? 52.142 -24.632 -6.740 1.00 41.66 108 ALA A O 1
ATOM 801 N N . PRO A 1 109 ? 52.812 -26.486 -7.832 1.00 38.72 109 PRO A N 1
ATOM 802 C CA . PRO A 1 109 ? 53.240 -27.136 -6.612 1.00 38.72 109 PRO A CA 1
ATOM 803 C C . PRO A 1 109 ? 54.475 -26.409 -6.061 1.00 38.72 109 PRO A C 1
ATOM 805 O O . PRO A 1 109 ? 55.352 -25.965 -6.799 1.00 38.72 109 PRO A O 1
ATOM 808 N N . VAL A 1 110 ? 54.475 -26.279 -4.739 1.00 44.41 110 VAL A N 1
ATOM 809 C CA . VAL A 1 110 ? 55.518 -25.743 -3.858 1.00 44.41 110 VAL A CA 1
ATOM 810 C C . VAL A 1 110 ? 56.946 -26.185 -4.209 1.00 44.41 110 VAL A C 1
ATOM 812 O O . VAL A 1 110 ? 57.177 -27.352 -4.520 1.00 44.41 110 VAL A O 1
ATOM 815 N N . GLN A 1 111 ? 57.929 -25.303 -3.991 1.00 31.45 111 GLN A N 1
ATOM 816 C CA . GLN A 1 111 ? 59.272 -25.742 -3.605 1.00 31.45 111 GLN A CA 1
ATOM 817 C C . GLN A 1 111 ? 59.723 -24.986 -2.353 1.00 31.45 111 GLN A C 1
ATOM 819 O O . GLN A 1 111 ? 59.984 -23.786 -2.378 1.00 31.45 111 GLN A O 1
ATOM 824 N N . ALA A 1 112 ? 59.740 -25.726 -1.245 1.00 37.16 112 ALA A N 1
ATOM 825 C CA . ALA A 1 112 ? 60.444 -25.364 -0.029 1.00 37.16 112 ALA A CA 1
ATOM 826 C C . ALA A 1 112 ? 61.960 -25.388 -0.286 1.00 37.16 112 ALA A C 1
ATOM 828 O O . ALA A 1 112 ? 62.450 -26.287 -0.976 1.00 37.16 112 ALA A O 1
ATOM 829 N N . ALA A 1 113 ? 62.668 -24.427 0.302 1.00 36.97 113 ALA A N 1
ATOM 830 C CA . ALA A 1 113 ? 64.103 -24.468 0.562 1.00 36.97 113 ALA A CA 1
ATOM 831 C C . ALA A 1 113 ? 64.318 -24.192 2.053 1.00 36.97 113 ALA A C 1
ATOM 833 O O . ALA A 1 113 ? 63.594 -23.314 2.580 1.00 36.97 113 ALA A O 1
#

pLDDT: mean 72.43, std 19.08, range [31.45, 93.69]

Radius of gyration: 26.77 Å; Cα contacts (8 Å, |Δi|>4): 82; chains: 1; bounding box: 76×39×58 Å

Solvent-accessible surface area (backbone atoms only — not comparable to full-atom values): 7508 Å² total; per-residue (Å²): 141,86,80,73,94,51,64,70,60,47,43,53,51,48,52,49,53,24,62,77,71,70,34,78,73,57,97,60,49,66,61,56,34,51,41,24,71,79,28,64,69,60,30,48,56,46,47,68,35,68,88,38,70,86,81,47,79,74,77,84,68,74,80,69,86,65,84,70,78,79,74,87,65,87,81,83,63,48,78,45,77,48,74,55,97,92,44,67,34,58,40,58,49,50,95,79,81,60,78,82,58,88,55,76,63,76,76,74,82,83,82,90,129

=== Feature glossary ===
A reading guide for the features in this record.

Start from the sequence.

  · This is the polypeptide sequence — one letter per residue, N-terminus first. Length ranges from a few dozen residues for small domains to over a thousand for large multi-domain proteins.

Fold it, and you get atomic coordinates and the backbone conformation that goes with them.

  · Structure coordinates are given as an mmCIF _atom_site loop: one row per atom with element, residue name, chain id, sequence number, and x/y/z position in Å. Only the four main-chain atoms per residue are included here; side chains are omitted to keep the record compact.

  · Backbone dihedral angles. Every residue except chain termini has a φ (preceding-C → N → Cα → C) and a ψ (N → Cα → C → next-N). They are reported in degrees following the IUPAC sign convention. Secondary structure is essentially a statement about which (φ, ψ) basin each residue occupies.

  · The SS8 string is DSSP's per-residue secondary-structure call. α-helix (H) means an i→i+4 H-bond ladder; β-strand (E) means the residue participates in a β-sheet; 3₁₀ (G) and π (I) are tighter and wider helices; T/S are turns/bends; '-' is loop.

  · SS3 is a coarse helix/strand/coil call (letters a/b/c) made by the P-SEA algorithm from inter-Cα distances and dihedrals. It is less detailed than DSSP but needs only Cα positions.

Summarize the fold with a handful of shape descriptors and a per-residue structural alphabet.

  · Radius of gyration (Rg) is the root-mean-square distance of Cα atoms from their centroid — a single number for overall size and compactness. A globular domain of N residues has Rg ≈ 2.2·N^0.38 Å; an extended or disordered chain has a much larger Rg. The Cα contact count is the number of residue pairs whose Cα atoms are within 8 Å and are more than four positions apart in sequence — a standard proxy for tertiary packing density. The bounding box is the smallest axis-aligned box enclosing all Cα atoms.

  · The Foldseek 3Di string encodes local tertiary geometry as a 20-letter alphabet — one character per residue — derived from the relative positions of nearby Cα atoms. Unlike the amino-acid sequence, 3Di is a direct function of the 3D structure, so two proteins with the same fold have similar 3Di strings even at low sequence identity.

  · Solvent-accessible surface area (SASA) is the area in Å² traced out by the centre of a 1.4 Å probe sphere (a water molecule) rolled over the protein's van der Waals surface (Shrake–Rupley / Lee–Richards construction). Buried residues have near-zero SASA; fully exposed residues can exceed 200 Å². The total SASA scales roughly with the number of surface residues.

Ask how reliable the model is.

  · pLDDT (predicted Local Distance Difference Test) is AlphaFold's per-residue confidence score, ranging from 0 to 100. Values above 90 indicate high confidence (typically well-packed cores); 70–90 is confident; 50–70 low confidence; below 50 usually means the region is disordered or the prediction is unreliable there. AlphaFold stores pLDDT in the mmCIF B-factor column.

  · B-factor (Debye–Waller factor) reflects atomic displacement in the crystal lattice. It is an experimental observable (units Å²), not a prediction; low values mean the atom is pinned down, high values me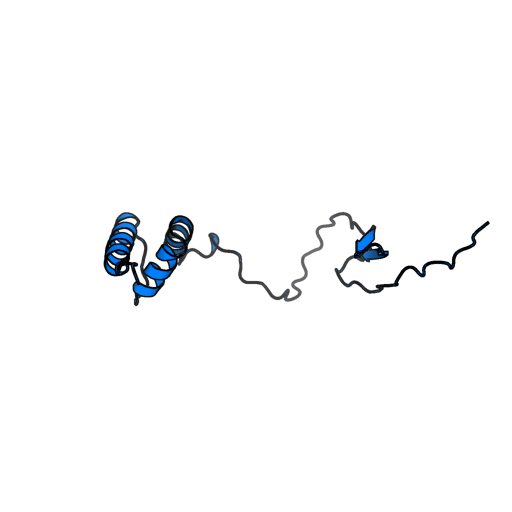an it moves or is heterogeneous across the crystal.

  · Predicted Aligned Error (PAE) is an AlphaFold confidence matrix: entry (i, j) is the expected error in the position of residue j, in ångströms, when the prediction is superimposed on the true structure at residue i. Low PAE within a block of residues means that block is internally rigid and well-predicted; high PAE between two blocks means their relative placement is uncertain even if each block individually is confident.

Place it in context: what it resembles, what it is annotated as, and how it looks.

  · Nearest PDB neighbors are the top structural matches found by Foldseek when searching this structure against the entire Protein Data Bank. Each hit reports a TM-score (0 to 1; >0.5 almost always implies the same fold) and an E-value. These are *structural* homologs — they may share no detectable sequence similarity.

  · Functional annotations link the protein to curated databases. InterPro entries identify conserved domains and families by matching the sequence against member-database signatures (Pfam, PROSITE, CDD, …). Gene Ontology (GO) terms describe molecular function, biological process, and cellular component in a controlled vocabulary. CATH places the structure in a hierarchical fold classification (Class/Architecture/Topology/Homologous-superfamily). The organism is the source species.

  · Three diagnostic plots accompany the record. The Cα contact map visualizes the tertiary structure as a 2D adjacency matrix (8 Å cutoff, sequence-local contacts suppressed). The Ramachandran plot shows the distribution of backbone (φ, ψ) torsions, with points in the α and β basins reflecting secondary structure content. The PAE plot shows AlphaFold's inter-residue confidence as a color matrix.

  · Six rendered views show the 3D structure from the faces of a cube — i.e. along ±x, ±y, ±z. Rendering representation is drawn randomly per protein from cartoon (secondary-structure ribbons), sticks (backbone bonds), or molecular surface; coloring is either N→C rainbow (blue at the N-terminus through red at the C-terminus) or one color per chain.